Protein AF-A0A8I2YFB3-F1 (afdb_monomer_lite)

Radius of gyration: 31.18 Å; chains: 1; bounding box: 57×73×111 Å

Structure (mmCIF, N/CA/C/O backbone):
data_AF-A0A8I2YFB3-F1
#
_entry.id   AF-A0A8I2YFB3-F1
#
loop_
_atom_site.group_PDB
_atom_site.id
_atom_site.type_symbol
_atom_site.label_atom_id
_atom_site.label_alt_id
_atom_site.label_comp_id
_atom_site.label_asym_id
_atom_site.label_entity_id
_atom_site.label_seq_id
_atom_site.pdbx_PDB_ins_code
_atom_site.Cartn_x
_atom_site.Cartn_y
_atom_site.Cartn_z
_atom_site.occupancy
_atom_site.B_iso_or_equiv
_atom_site.auth_seq_id
_atom_site.auth_comp_id
_atom_site.auth_asym_id
_atom_site.auth_atom_id
_atom_site.pdbx_PDB_model_num
ATOM 1 N N . MET A 1 1 ? -8.894 58.282 80.630 1.00 57.97 1 MET A N 1
ATOM 2 C CA . MET A 1 1 ? -9.382 57.405 79.544 1.00 57.97 1 MET A CA 1
ATOM 3 C C . MET A 1 1 ? -8.275 56.406 79.249 1.00 57.97 1 MET A C 1
ATOM 5 O O . MET A 1 1 ? -7.219 56.823 78.799 1.00 57.97 1 MET A O 1
ATOM 9 N N . VAL A 1 2 ? -8.447 55.145 79.650 1.00 49.88 2 VAL A N 1
ATOM 10 C CA . VAL A 1 2 ? -7.408 54.102 79.565 1.00 49.88 2 VAL A CA 1
ATOM 11 C C . VAL A 1 2 ? -7.635 53.308 78.280 1.00 49.88 2 VAL A C 1
ATOM 13 O O . VAL A 1 2 ? -8.732 52.796 78.071 1.00 49.88 2 VAL A O 1
ATOM 16 N N . ALA A 1 3 ? -6.630 53.268 77.405 1.00 60.66 3 ALA A N 1
ATOM 17 C CA . ALA A 1 3 ? -6.697 52.545 76.138 1.00 60.66 3 ALA A CA 1
ATOM 18 C C . ALA A 1 3 ? -6.590 51.019 76.360 1.00 60.66 3 ALA A C 1
ATOM 20 O O . ALA A 1 3 ? -5.874 50.599 77.273 1.00 60.66 3 ALA A O 1
ATOM 21 N N . PRO A 1 4 ? -7.269 50.176 75.557 1.00 64.19 4 PRO A N 1
ATOM 22 C CA . PRO A 1 4 ? -7.245 48.729 75.740 1.00 64.19 4 PRO A CA 1
ATOM 23 C C . PRO A 1 4 ? -5.921 48.127 75.256 1.00 64.19 4 PRO A C 1
ATOM 25 O O . PRO A 1 4 ? -5.425 48.466 74.183 1.00 64.19 4 PRO A O 1
ATOM 28 N N . VAL A 1 5 ? -5.381 47.194 76.039 1.00 73.50 5 VAL A N 1
ATOM 29 C CA . VAL A 1 5 ? -4.192 46.400 75.700 1.00 73.50 5 VAL A CA 1
ATOM 30 C C . VAL A 1 5 ? -4.559 45.341 74.642 1.00 73.50 5 VAL A C 1
ATOM 32 O O . VAL A 1 5 ? -5.586 44.674 74.807 1.00 73.50 5 VAL A O 1
ATOM 35 N N . PRO A 1 6 ? -3.759 45.136 73.575 1.00 69.25 6 PRO A N 1
ATOM 36 C CA . PRO A 1 6 ? -4.050 44.128 72.557 1.00 69.25 6 PRO A CA 1
ATOM 37 C C . PRO A 1 6 ? -3.772 42.714 73.086 1.00 69.25 6 PRO A C 1
ATOM 39 O O . PRO A 1 6 ? -2.742 42.472 73.716 1.00 69.25 6 PRO A O 1
ATOM 42 N N . ARG A 1 7 ? -4.675 41.762 72.810 1.00 75.31 7 ARG A N 1
ATOM 43 C CA . ARG A 1 7 ? -4.449 40.335 73.102 1.00 75.31 7 ARG A CA 1
ATOM 44 C C . ARG A 1 7 ? -3.495 39.709 72.076 1.00 75.31 7 ARG A C 1
ATOM 46 O O . ARG A 1 7 ? -3.650 39.993 70.888 1.00 75.31 7 ARG A O 1
ATOM 53 N N . PRO A 1 8 ? -2.585 38.811 72.493 1.00 70.19 8 PRO A N 1
ATOM 54 C CA . PRO A 1 8 ? -1.787 38.015 71.567 1.00 70.19 8 PRO A CA 1
ATOM 55 C C . PRO A 1 8 ? -2.671 37.017 70.810 1.00 70.19 8 PRO A C 1
ATOM 57 O O . PRO A 1 8 ? -3.565 36.404 71.398 1.00 70.19 8 PRO A O 1
ATOM 60 N N . LEU A 1 9 ? -2.412 36.857 69.511 1.00 75.88 9 LEU A N 1
ATOM 61 C CA . LEU A 1 9 ? -3.047 35.845 68.669 1.00 75.88 9 LEU A CA 1
ATOM 62 C C . LEU A 1 9 ? -2.474 34.447 68.977 1.00 75.88 9 LEU A C 1
ATOM 64 O O . LEU A 1 9 ? -1.272 34.334 69.228 1.00 75.88 9 LEU A O 1
ATOM 68 N N . PRO A 1 10 ? -3.303 33.388 68.946 1.00 70.44 10 PRO A N 1
ATOM 69 C CA . PRO A 1 10 ? -2.839 32.017 69.117 1.00 70.44 10 PRO A CA 1
ATOM 70 C C . PRO A 1 10 ? -1.969 31.580 67.930 1.00 70.44 10 PRO A C 1
ATOM 72 O O . PRO A 1 10 ? -2.258 31.900 66.777 1.00 70.44 10 PRO A O 1
ATOM 75 N N . ALA A 1 11 ? -0.890 30.858 68.235 1.00 66.31 11 ALA A N 1
ATOM 76 C CA . ALA A 1 11 ? 0.013 30.285 67.248 1.00 66.31 11 ALA A CA 1
ATOM 77 C C . ALA A 1 11 ? -0.720 29.235 66.396 1.00 66.31 11 ALA A C 1
ATOM 79 O O . ALA A 1 11 ? -1.381 28.346 66.929 1.00 66.31 11 ALA A O 1
ATOM 80 N N . LEU A 1 12 ? -0.599 29.359 65.074 1.00 66.19 12 LEU A N 1
ATOM 81 C CA . LEU A 1 12 ? -1.048 28.363 64.105 1.00 66.19 12 LEU A CA 1
ATOM 82 C C . LEU A 1 12 ? -0.165 27.114 64.236 1.00 66.19 12 LEU A C 1
ATOM 84 O O . LEU A 1 12 ? 1.016 27.158 63.893 1.00 66.19 12 LEU A O 1
ATOM 88 N N . GLU A 1 13 ? -0.732 26.013 64.730 1.00 66.50 13 GLU A N 1
ATOM 89 C CA . GLU A 1 13 ? -0.127 24.685 64.612 1.00 66.50 13 GLU A CA 1
ATOM 90 C C . GLU A 1 13 ? -0.091 24.285 63.133 1.00 66.50 13 GLU A C 1
ATOM 92 O O . GLU A 1 13 ? -1.120 24.115 62.476 1.00 66.50 13 GLU A O 1
ATOM 97 N N . VAL A 1 14 ? 1.124 24.168 62.603 1.00 65.94 14 VAL A N 1
ATOM 98 C CA . VAL A 1 14 ? 1.403 23.616 61.279 1.00 65.94 14 VAL A CA 1
ATOM 99 C C . VAL A 1 14 ? 1.221 22.105 61.383 1.00 65.94 14 VAL A C 1
ATOM 101 O O . VAL A 1 14 ? 2.055 21.408 61.949 1.00 65.94 14 VAL A O 1
ATOM 104 N N . SER A 1 15 ? 0.086 21.613 60.891 1.00 72.31 15 SER A N 1
ATOM 105 C CA . SER A 1 15 ? -0.179 20.183 60.745 1.00 72.31 15 SER A CA 1
ATOM 106 C C . SER A 1 15 ? 0.586 19.672 59.522 1.00 72.31 15 SER A C 1
ATOM 108 O O . SER A 1 15 ? 0.345 20.131 58.404 1.00 72.31 15 SER A O 1
ATOM 110 N N . ASP A 1 16 ? 1.540 18.767 59.751 1.00 68.00 16 ASP A N 1
ATOM 111 C CA . ASP A 1 16 ? 2.339 18.146 58.694 1.00 68.00 16 ASP A CA 1
ATOM 112 C C . ASP A 1 16 ? 1.448 17.393 57.688 1.00 68.00 16 ASP A C 1
ATOM 114 O O . ASP A 1 16 ? 0.564 16.629 58.095 1.00 68.00 16 ASP A O 1
ATOM 118 N N . PRO A 1 17 ? 1.661 17.565 56.369 1.00 68.00 17 PRO A N 1
ATOM 119 C CA . PRO A 1 17 ? 0.901 16.840 55.365 1.00 68.00 17 PRO A CA 1
ATOM 120 C C . PRO A 1 17 ? 1.305 15.353 55.343 1.00 68.00 17 PRO A C 1
ATOM 122 O O . PRO A 1 17 ? 2.499 15.033 55.389 1.00 68.00 17 PRO A O 1
ATOM 125 N N . PRO A 1 18 ? 0.339 14.423 55.214 1.00 61.41 18 PRO A N 1
ATOM 126 C CA . PRO A 1 18 ? 0.637 13.008 55.062 1.00 61.41 18 PRO A CA 1
ATOM 127 C C . PRO A 1 18 ? 1.383 12.796 53.744 1.00 61.41 18 PRO A C 1
ATOM 129 O O . PRO A 1 18 ? 0.855 12.997 52.651 1.00 61.41 18 PRO A O 1
ATOM 132 N N . THR A 1 19 ? 2.648 12.404 53.866 1.00 63.44 19 THR A N 1
ATOM 133 C CA . THR A 1 19 ? 3.517 12.037 52.749 1.00 63.44 19 THR A CA 1
ATOM 134 C C . THR A 1 19 ? 3.185 10.603 52.331 1.00 63.44 19 THR A C 1
ATOM 136 O O . THR A 1 19 ? 3.939 9.670 52.589 1.00 63.44 19 THR A O 1
ATOM 139 N N . GLU A 1 20 ? 2.021 10.407 51.714 1.00 60.19 20 GLU A N 1
ATOM 140 C CA . GLU A 1 20 ? 1.728 9.179 50.973 1.00 60.19 20 GLU A CA 1
ATOM 141 C C . GLU A 1 20 ? 2.310 9.323 49.563 1.00 60.19 20 GLU A C 1
ATOM 143 O O . GLU A 1 20 ? 1.661 9.787 48.625 1.00 60.19 20 GLU A O 1
ATOM 148 N N . PHE A 1 21 ? 3.584 8.948 49.427 1.00 56.81 21 PHE A N 1
ATOM 149 C CA . PHE A 1 21 ? 4.190 8.646 48.133 1.00 56.81 21 PHE A CA 1
ATOM 150 C C . PHE A 1 21 ? 3.465 7.429 47.548 1.00 56.81 21 PHE A C 1
ATOM 152 O O . PHE A 1 21 ? 3.812 6.279 47.815 1.00 56.81 21 PHE A O 1
ATOM 159 N N . LEU A 1 22 ? 2.421 7.690 46.763 1.00 54.28 22 LEU A N 1
ATOM 160 C CA . LEU A 1 22 ? 1.845 6.696 45.877 1.00 54.28 22 LEU A CA 1
ATOM 161 C C . LEU A 1 22 ? 2.884 6.353 44.811 1.00 54.28 22 LEU A C 1
ATOM 163 O O . LEU A 1 22 ? 3.070 7.075 43.832 1.00 54.28 22 LEU A O 1
ATOM 167 N N . ASP A 1 23 ? 3.539 5.219 45.016 1.00 49.94 23 ASP A N 1
ATOM 168 C CA . ASP A 1 23 ? 4.383 4.533 44.048 1.00 49.94 23 ASP A CA 1
ATOM 169 C C . ASP A 1 23 ? 3.499 3.949 42.924 1.00 49.94 23 ASP A C 1
ATOM 171 O O . ASP A 1 23 ? 3.334 2.742 42.759 1.00 49.94 23 ASP A O 1
ATOM 175 N N . GLN A 1 24 ? 2.832 4.827 42.166 1.00 50.75 24 GLN A N 1
ATOM 176 C CA . GLN A 1 24 ? 2.115 4.467 40.944 1.00 50.75 24 GLN A CA 1
ATOM 177 C C . GLN A 1 24 ? 3.100 4.423 39.781 1.00 50.75 24 GLN A C 1
ATOM 179 O O . GLN A 1 24 ? 2.948 5.119 38.776 1.00 50.75 24 GLN A O 1
ATOM 184 N N . THR A 1 25 ? 4.092 3.543 39.882 1.00 52.03 25 THR A N 1
ATOM 185 C CA . THR A 1 25 ? 4.858 3.106 38.717 1.00 52.03 25 THR A CA 1
ATOM 186 C C . THR A 1 25 ? 3.968 2.161 37.903 1.00 52.03 25 THR A C 1
ATOM 188 O O . THR A 1 25 ? 4.189 0.954 37.818 1.00 52.03 25 THR A O 1
ATOM 191 N N . THR A 1 26 ? 2.882 2.706 37.343 1.00 65.75 26 THR A N 1
ATOM 192 C CA . THR A 1 26 ? 2.058 2.018 36.352 1.00 65.75 26 THR A CA 1
ATOM 193 C C . THR A 1 26 ? 2.951 1.822 35.145 1.00 65.75 26 THR A C 1
ATOM 195 O O . THR A 1 26 ? 3.213 2.761 34.395 1.00 65.75 26 THR A O 1
ATOM 198 N N . VAL A 1 27 ? 3.466 0.604 34.992 1.00 61.84 27 VAL A N 1
ATOM 199 C CA . VAL A 1 27 ? 4.213 0.183 33.813 1.00 61.84 27 VAL A CA 1
ATOM 200 C C . VAL A 1 27 ? 3.312 0.450 32.611 1.00 61.84 27 VAL A C 1
ATOM 202 O O . VAL A 1 27 ? 2.342 -0.274 32.378 1.00 61.84 27 VAL A O 1
ATOM 205 N N . MET A 1 28 ? 3.593 1.535 31.884 1.00 59.78 28 MET A N 1
ATOM 206 C CA . MET A 1 28 ? 2.963 1.830 30.605 1.00 59.78 28 MET A CA 1
ATOM 207 C C . MET A 1 28 ? 3.271 0.648 29.694 1.00 59.78 28 MET A C 1
ATOM 209 O O . MET A 1 28 ? 4.365 0.528 29.147 1.00 59.78 28 MET A O 1
ATOM 213 N N . LYS A 1 29 ? 2.314 -0.270 29.570 1.00 65.38 29 LYS A N 1
ATOM 214 C CA . LYS A 1 29 ? 2.382 -1.342 28.589 1.00 65.38 29 LYS A CA 1
ATOM 215 C C . LYS A 1 29 ? 2.414 -0.662 27.224 1.00 65.38 29 LYS A C 1
ATOM 217 O O . LYS A 1 29 ? 1.394 -0.124 26.794 1.00 65.38 29 LYS A O 1
ATOM 222 N N . CYS A 1 30 ? 3.581 -0.642 26.579 1.00 66.50 30 CYS A N 1
ATOM 223 C CA . CYS A 1 30 ? 3.717 -0.171 25.207 1.00 66.50 30 CYS A CA 1
ATOM 224 C C . CYS A 1 30 ? 2.712 -0.941 24.351 1.00 66.50 30 CYS A C 1
ATOM 226 O O . CYS A 1 30 ? 2.813 -2.157 24.194 1.00 66.50 30 CYS A O 1
ATOM 228 N N . VAL A 1 31 ? 1.686 -0.243 23.868 1.00 74.69 31 VAL A N 1
ATOM 229 C CA . VAL A 1 31 ? 0.686 -0.849 22.997 1.00 74.69 31 VAL A CA 1
ATOM 230 C C . VAL A 1 31 ? 1.307 -0.932 21.611 1.00 74.69 31 VAL A C 1
ATOM 232 O O . VAL A 1 31 ? 1.406 0.072 20.909 1.00 74.69 31 VAL A O 1
ATOM 235 N N . GLU A 1 32 ? 1.764 -2.121 21.237 1.00 83.12 32 GLU A N 1
ATOM 236 C CA . GLU A 1 32 ? 2.307 -2.369 19.906 1.00 83.12 32 GLU A CA 1
ATOM 237 C C . GLU A 1 32 ? 1.188 -2.311 18.862 1.00 83.12 32 GLU A C 1
ATOM 239 O O . GLU A 1 32 ? 0.138 -2.942 18.999 1.00 83.12 32 GLU A O 1
ATOM 244 N N . ILE A 1 33 ? 1.409 -1.526 17.810 1.00 86.94 33 ILE A N 1
ATOM 245 C CA . ILE A 1 33 ? 0.479 -1.427 16.687 1.00 86.94 33 ILE A CA 1
ATOM 246 C C . ILE A 1 33 ? 0.715 -2.645 15.791 1.00 86.94 33 ILE A C 1
ATOM 248 O O . ILE A 1 33 ? 1.852 -2.854 15.349 1.00 86.94 33 ILE A O 1
ATOM 252 N N . PRO A 1 34 ? -0.322 -3.436 15.469 1.00 87.12 34 PRO A N 1
ATOM 253 C CA . PRO A 1 34 ? -0.174 -4.566 14.566 1.00 87.12 34 PRO A CA 1
ATOM 254 C C . PRO A 1 34 ? 0.145 -4.056 13.156 1.00 87.12 34 PRO A C 1
ATOM 256 O O . PRO A 1 34 ? -0.724 -3.572 12.430 1.00 87.12 34 PRO A O 1
ATOM 259 N N . THR A 1 35 ? 1.421 -4.149 12.785 1.00 89.56 35 THR A N 1
ATOM 260 C CA . THR A 1 35 ? 1.972 -3.667 11.507 1.00 89.56 35 THR A CA 1
ATOM 261 C C . THR A 1 35 ? 2.433 -4.803 10.594 1.00 89.56 35 THR A C 1
ATOM 263 O O . THR A 1 35 ? 2.761 -4.565 9.436 1.00 89.56 35 THR A O 1
ATOM 266 N N . ALA A 1 36 ? 2.420 -6.048 11.072 1.00 94.62 36 ALA A N 1
ATOM 267 C CA . ALA A 1 36 ? 2.758 -7.205 10.255 1.00 94.62 36 ALA A CA 1
ATOM 268 C C . ALA A 1 36 ? 1.667 -7.465 9.203 1.00 94.62 36 ALA A C 1
ATOM 270 O O . ALA A 1 36 ? 0.497 -7.653 9.538 1.00 94.62 36 ALA A O 1
ATOM 271 N N . ILE A 1 37 ? 2.062 -7.493 7.929 1.00 94.44 37 ILE A N 1
ATOM 272 C CA . ILE A 1 37 ? 1.172 -7.840 6.818 1.00 94.44 37 ILE A CA 1
ATOM 273 C C . ILE A 1 37 ? 0.878 -9.348 6.894 1.00 94.44 37 ILE A C 1
ATOM 275 O O . ILE A 1 37 ? 1.825 -10.138 6.957 1.00 94.44 37 ILE A O 1
ATOM 279 N N . PRO A 1 38 ? -0.395 -9.783 6.869 1.00 93.50 38 PRO A N 1
ATOM 280 C CA . PRO A 1 38 ? -0.727 -11.203 6.898 1.00 93.50 38 PRO A CA 1
ATOM 281 C C . PRO A 1 38 ? -0.094 -11.967 5.726 1.00 93.50 38 PRO A C 1
ATOM 283 O O . PRO A 1 38 ? -0.199 -11.536 4.577 1.00 93.50 38 PRO A O 1
ATOM 286 N N . ALA A 1 39 ? 0.499 -13.135 5.999 1.00 93.06 39 ALA A N 1
ATOM 287 C CA . ALA A 1 39 ? 1.162 -13.959 4.979 1.00 93.06 39 ALA A CA 1
ATOM 288 C C . ALA A 1 39 ? 0.234 -14.286 3.795 1.00 93.06 39 ALA A C 1
ATOM 290 O O . ALA A 1 39 ? 0.623 -14.134 2.646 1.00 93.06 39 ALA A O 1
ATOM 291 N N . ALA A 1 40 ? -1.039 -14.594 4.066 1.00 91.50 40 ALA A N 1
ATOM 292 C CA . ALA A 1 40 ? -2.034 -14.867 3.027 1.00 91.50 40 ALA A CA 1
ATOM 293 C C . ALA A 1 40 ? -2.273 -13.695 2.052 1.00 91.50 40 ALA A C 1
ATOM 295 O O . ALA A 1 40 ? -2.655 -13.931 0.909 1.00 91.50 40 ALA A O 1
ATOM 296 N N . ILE A 1 41 ? -2.073 -12.446 2.495 1.00 92.06 41 ILE A N 1
ATOM 297 C CA . ILE A 1 41 ? -2.142 -11.252 1.637 1.00 92.06 41 ILE A CA 1
ATOM 298 C C . ILE A 1 41 ? -0.822 -11.084 0.887 1.00 92.06 41 ILE A C 1
ATOM 300 O O . ILE A 1 41 ? -0.816 -10.901 -0.328 1.00 92.06 41 ILE A O 1
ATOM 304 N N . ARG A 1 42 ? 0.294 -11.188 1.616 1.00 93.38 42 ARG A N 1
ATOM 305 C CA . ARG A 1 42 ? 1.651 -11.056 1.082 1.00 93.38 42 ARG A CA 1
ATOM 306 C C . ARG A 1 42 ? 1.889 -12.012 -0.087 1.00 93.38 42 ARG A C 1
ATOM 308 O O . ARG A 1 42 ? 2.293 -11.571 -1.153 1.00 93.38 42 ARG A O 1
ATOM 315 N N . ASP A 1 43 ? 1.575 -13.288 0.099 1.00 92.31 43 ASP A N 1
ATOM 316 C CA . ASP A 1 43 ? 1.883 -14.350 -0.861 1.00 92.31 43 ASP A CA 1
ATOM 317 C C . ASP A 1 43 ? 0.980 -14.299 -2.113 1.00 92.31 43 ASP A C 1
ATOM 319 O O . ASP A 1 43 ? 1.286 -14.933 -3.120 1.00 92.31 43 ASP A O 1
ATOM 323 N N . LYS A 1 44 ? -0.135 -13.552 -2.059 1.00 91.12 44 LYS A N 1
ATOM 324 C CA . LYS A 1 44 ? -1.057 -13.360 -3.190 1.00 91.12 44 LYS A CA 1
ATOM 325 C C . LYS A 1 44 ? -0.777 -12.088 -3.982 1.00 91.12 44 LYS A C 1
ATOM 327 O O . LYS A 1 44 ? -0.841 -12.123 -5.203 1.00 91.12 44 LYS A O 1
ATOM 332 N N . ILE A 1 45 ? -0.508 -10.977 -3.292 1.00 92.12 45 ILE A N 1
ATOM 333 C CA . ILE A 1 45 ? -0.397 -9.658 -3.932 1.00 92.12 45 ILE A CA 1
ATOM 334 C C . ILE A 1 45 ? 1.048 -9.337 -4.316 1.00 92.12 45 ILE A C 1
ATOM 336 O O . ILE A 1 45 ? 1.278 -8.628 -5.294 1.00 92.12 45 ILE A O 1
ATOM 340 N N . PHE A 1 46 ? 2.037 -9.798 -3.548 1.00 94.12 46 PHE A N 1
ATOM 341 C CA . PHE A 1 46 ? 3.422 -9.427 -3.814 1.00 94.12 46 PHE A CA 1
ATOM 342 C C . PHE A 1 46 ? 4.073 -10.353 -4.844 1.00 94.12 46 PHE A C 1
ATOM 344 O O . PHE A 1 46 ? 3.775 -11.550 -4.879 1.00 94.12 46 PHE A O 1
ATOM 351 N N . PRO A 1 47 ? 5.000 -9.820 -5.660 1.00 94.31 47 PRO A N 1
ATOM 352 C CA . PRO A 1 47 ? 5.841 -10.646 -6.507 1.00 94.31 47 PRO A CA 1
ATOM 353 C C . PRO A 1 47 ? 6.575 -11.704 -5.667 1.00 94.31 47 PRO A C 1
ATOM 355 O O . PRO A 1 47 ? 7.128 -11.359 -4.618 1.00 94.31 47 PRO A O 1
ATOM 358 N N . PRO A 1 48 ? 6.627 -12.975 -6.103 1.00 94.62 48 PRO A N 1
ATOM 359 C CA . PRO A 1 48 ? 7.419 -13.982 -5.410 1.00 94.62 48 PRO A CA 1
ATOM 360 C C . PRO A 1 48 ? 8.911 -13.632 -5.481 1.00 94.62 48 PRO A C 1
ATOM 362 O O . PRO A 1 48 ? 9.388 -13.114 -6.488 1.00 94.62 48 PRO A O 1
ATOM 365 N N . GLU A 1 49 ? 9.675 -13.966 -4.440 1.00 92.38 49 GLU A N 1
ATOM 366 C CA . GLU A 1 49 ? 11.105 -13.611 -4.335 1.00 92.38 49 GLU A CA 1
ATOM 367 C C . GLU A 1 49 ? 11.963 -14.169 -5.483 1.00 92.38 49 GLU A C 1
ATOM 369 O O . GLU A 1 49 ? 12.986 -13.599 -5.846 1.00 92.38 49 G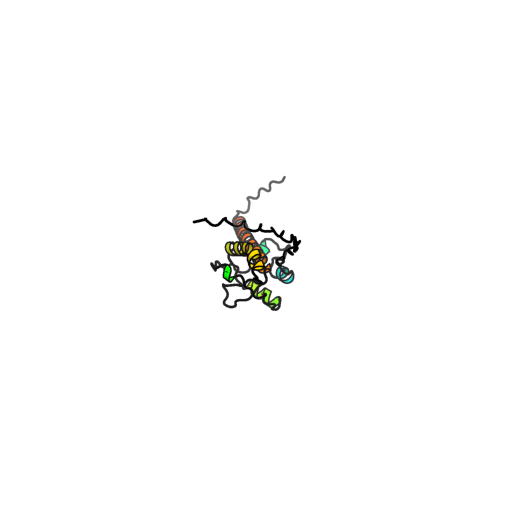LU A O 1
ATOM 374 N N . GLN A 1 50 ? 11.529 -15.281 -6.078 1.00 95.25 50 GLN A N 1
ATOM 375 C CA . GLN A 1 50 ? 12.217 -15.964 -7.177 1.00 95.25 50 GLN A CA 1
ATOM 376 C C . GLN A 1 50 ? 11.754 -15.479 -8.564 1.00 95.25 50 GLN A C 1
ATOM 378 O O . GLN A 1 50 ? 12.056 -16.113 -9.579 1.00 95.25 50 GLN A O 1
ATOM 383 N N . LEU A 1 51 ? 10.976 -14.393 -8.637 1.00 95.50 51 LEU A N 1
ATOM 384 C CA . LEU A 1 51 ? 10.488 -13.856 -9.903 1.00 95.50 51 LEU A CA 1
ATOM 385 C C . LEU A 1 51 ? 11.651 -13.271 -10.715 1.00 95.50 51 LEU A C 1
ATOM 387 O O . LEU A 1 51 ? 12.433 -12.467 -10.214 1.00 95.50 51 LEU A O 1
ATOM 391 N N . SER A 1 52 ? 11.756 -13.650 -11.993 1.00 96.31 52 SER A N 1
ATOM 392 C CA . SER A 1 52 ? 12.758 -13.053 -12.879 1.00 96.31 52 SER A CA 1
ATOM 393 C C . SER A 1 52 ? 12.510 -11.556 -13.045 1.00 96.31 52 SER A C 1
ATOM 395 O O . SER A 1 52 ? 11.365 -11.104 -13.027 1.00 96.31 52 SER A O 1
ATOM 397 N N . LEU A 1 53 ? 13.578 -10.789 -13.270 1.00 94.62 53 LEU A N 1
ATOM 398 C CA . LEU A 1 53 ? 13.488 -9.335 -13.395 1.00 94.62 53 LEU A CA 1
ATOM 399 C C . LEU A 1 53 ? 12.502 -8.893 -14.490 1.00 94.62 53 LEU A C 1
ATOM 401 O O . LEU A 1 53 ? 11.679 -8.018 -14.248 1.00 94.62 53 LEU A O 1
ATOM 405 N N . THR A 1 54 ? 12.523 -9.547 -15.654 1.00 93.81 54 THR A N 1
ATOM 406 C CA . THR A 1 54 ? 11.576 -9.279 -16.750 1.00 93.81 54 THR A CA 1
ATOM 407 C C . THR A 1 54 ? 10.128 -9.484 -16.303 1.00 93.81 54 THR A C 1
ATOM 409 O O . THR A 1 54 ? 9.282 -8.622 -16.500 1.00 93.81 54 THR A O 1
ATOM 412 N N . LYS A 1 55 ? 9.834 -10.586 -15.600 1.00 96.19 55 LYS A N 1
ATOM 413 C CA . LYS A 1 55 ? 8.482 -10.828 -15.078 1.00 96.19 55 LYS A CA 1
ATOM 414 C C . LYS A 1 55 ? 8.112 -9.865 -13.952 1.00 96.19 55 LYS A C 1
ATOM 416 O O . LYS A 1 55 ? 6.943 -9.533 -13.812 1.00 96.19 55 LYS A O 1
ATOM 421 N N . PHE A 1 56 ? 9.080 -9.431 -13.144 1.00 95.88 56 PHE A N 1
ATOM 422 C CA . PHE A 1 56 ? 8.865 -8.426 -12.106 1.00 95.88 56 PHE A CA 1
ATOM 423 C C . PHE A 1 56 ? 8.468 -7.077 -12.705 1.00 95.88 56 PHE A C 1
ATOM 425 O O . PHE A 1 56 ? 7.562 -6.434 -12.180 1.00 95.88 56 PHE A O 1
ATOM 432 N N . ILE A 1 57 ? 9.101 -6.668 -13.806 1.00 95.56 57 ILE A N 1
ATOM 433 C CA . ILE A 1 57 ? 8.753 -5.448 -14.542 1.00 95.56 57 ILE A CA 1
ATOM 434 C C . ILE A 1 57 ? 7.293 -5.486 -15.010 1.00 95.56 57 ILE A C 1
ATOM 436 O O . ILE A 1 57 ? 6.589 -4.485 -14.877 1.00 95.56 57 ILE A O 1
ATOM 440 N N . ASP A 1 58 ? 6.823 -6.633 -15.493 1.00 95.25 58 ASP A N 1
ATOM 441 C CA . ASP A 1 58 ? 5.454 -6.805 -15.997 1.00 95.25 58 ASP A CA 1
ATOM 442 C C . ASP A 1 58 ? 4.434 -7.201 -14.919 1.00 95.25 58 ASP A C 1
ATOM 444 O O . ASP A 1 58 ? 3.239 -7.315 -15.199 1.00 95.25 58 ASP A O 1
ATOM 448 N N . PHE A 1 59 ? 4.876 -7.412 -13.678 1.00 94.75 59 PHE A N 1
ATOM 449 C CA . PHE A 1 59 ? 3.997 -7.857 -12.604 1.00 94.75 59 PHE A CA 1
ATOM 450 C C . PHE A 1 59 ? 2.920 -6.793 -12.310 1.00 94.75 59 PHE A C 1
ATOM 452 O O . PHE A 1 59 ? 3.262 -5.629 -12.067 1.00 94.75 59 PHE A O 1
ATOM 459 N N . PRO A 1 60 ? 1.623 -7.149 -12.304 1.00 92.88 60 PRO A N 1
ATOM 460 C CA . PRO A 1 60 ? 0.561 -6.183 -12.064 1.00 92.88 60 PRO A CA 1
ATOM 461 C C . PRO A 1 60 ? 0.597 -5.708 -10.608 1.00 92.88 60 PRO A C 1
ATOM 463 O O . PRO A 1 60 ? 0.499 -6.501 -9.677 1.00 92.88 60 PRO A O 1
ATOM 466 N N . LEU A 1 61 ? 0.725 -4.397 -10.407 1.00 91.50 61 LEU A N 1
ATOM 467 C CA . LEU A 1 61 ? 0.637 -3.770 -9.088 1.00 91.50 61 LEU A CA 1
ATOM 468 C C . LEU A 1 61 ? -0.589 -2.853 -9.024 1.00 91.50 61 LEU A C 1
ATOM 470 O O . LEU A 1 61 ? -0.894 -2.192 -10.026 1.00 91.50 61 LEU A O 1
ATOM 474 N N . PRO A 1 62 ? -1.237 -2.730 -7.851 1.00 89.06 62 PRO A N 1
ATOM 475 C CA . PRO A 1 62 ? -2.378 -1.840 -7.667 1.00 89.06 62 PRO A CA 1
ATOM 476 C C . PRO A 1 62 ? -2.097 -0.405 -8.141 1.00 89.06 62 PRO A C 1
ATOM 478 O O . PRO A 1 62 ? -0.957 0.082 -8.105 1.00 89.06 62 PRO A O 1
ATOM 481 N N . LEU A 1 63 ? -3.134 0.289 -8.614 1.00 85.56 63 LEU A N 1
ATOM 482 C CA . LEU A 1 63 ? -3.012 1.650 -9.142 1.00 85.56 63 LEU A CA 1
ATOM 483 C C . LEU A 1 63 ? -2.693 2.652 -8.027 1.00 85.56 63 LEU A C 1
ATOM 485 O O . LEU A 1 63 ? -3.245 2.569 -6.944 1.00 85.56 63 LEU A O 1
ATOM 489 N N . CYS A 1 64 ? -1.824 3.631 -8.284 1.00 82.75 64 CYS A N 1
ATOM 490 C CA . CYS A 1 64 ? -1.566 4.741 -7.361 1.00 82.75 64 CYS A CA 1
ATOM 491 C C . CYS A 1 64 ? -2.308 5.977 -7.861 1.00 82.75 64 CYS A C 1
ATOM 493 O O . CYS A 1 64 ? -2.160 6.336 -9.032 1.00 82.75 64 CYS A O 1
ATOM 495 N N . ILE A 1 65 ? -3.086 6.621 -6.992 1.00 79.69 65 ILE A N 1
ATOM 496 C CA . ILE A 1 65 ? -3.771 7.871 -7.319 1.00 79.69 65 ILE A CA 1
ATOM 497 C C . ILE A 1 65 ? -3.144 9.035 -6.564 1.00 79.69 65 ILE A C 1
ATOM 499 O O . ILE A 1 65 ? -2.793 8.960 -5.385 1.00 79.69 65 ILE A O 1
ATOM 503 N N . LEU A 1 66 ? -3.043 10.164 -7.255 1.00 73.06 66 LEU A N 1
ATOM 504 C CA . LEU A 1 66 ? -2.659 11.427 -6.647 1.00 73.06 66 LEU A CA 1
ATOM 505 C C . LEU A 1 66 ? -3.913 12.055 -6.042 1.00 73.06 66 LEU A C 1
ATOM 507 O O . LEU A 1 66 ? -4.573 12.872 -6.675 1.00 73.06 66 LEU A O 1
ATOM 511 N N . SER A 1 67 ? -4.274 11.643 -4.829 1.00 70.62 67 SER A N 1
ATOM 512 C CA . SER A 1 67 ? -5.368 12.268 -4.090 1.00 70.62 67 SER A CA 1
ATOM 513 C C . SER A 1 67 ? -4.830 13.081 -2.913 1.00 70.62 67 SER A C 1
ATOM 515 O O . SER A 1 67 ? -4.043 12.607 -2.090 1.00 70.62 67 SER A O 1
ATOM 517 N N . GLN A 1 68 ? -5.228 14.352 -2.858 1.00 71.56 68 GLN A N 1
ATOM 518 C CA . GLN A 1 68 ? -4.950 15.242 -1.735 1.00 71.56 68 GLN A CA 1
ATOM 519 C C . GLN A 1 68 ? -6.181 15.242 -0.830 1.00 71.56 68 GLN A C 1
ATOM 521 O O . GLN A 1 68 ? -7.115 16.015 -1.022 1.00 71.56 68 GLN A O 1
ATOM 526 N N . HIS A 1 69 ? -6.206 14.329 0.137 1.00 80.56 69 HIS A N 1
ATOM 527 C CA . HIS A 1 69 ? -7.243 14.297 1.165 1.00 80.56 69 HIS A CA 1
ATOM 528 C C . HIS A 1 69 ? -6.669 14.709 2.517 1.00 80.56 69 HIS A C 1
ATOM 530 O O . HIS A 1 69 ? -5.488 14.496 2.797 1.00 80.56 69 HIS A O 1
ATOM 536 N N . ASN A 1 70 ? -7.530 15.267 3.368 1.00 87.38 70 ASN A N 1
ATOM 537 C CA . ASN A 1 70 ? -7.198 15.550 4.760 1.00 87.38 70 ASN A CA 1
ATOM 538 C C . ASN A 1 70 ? -6.819 14.246 5.470 1.00 87.38 70 ASN A C 1
ATOM 540 O O . ASN A 1 70 ? -7.581 13.279 5.426 1.00 87.38 70 ASN A O 1
ATOM 544 N N . LEU A 1 71 ? -5.658 14.240 6.125 1.00 90.69 71 LEU A N 1
ATOM 545 C CA . LEU A 1 71 ? -5.102 13.059 6.794 1.00 90.69 71 LEU A CA 1
ATOM 546 C C . LEU A 1 71 ? -6.031 12.522 7.886 1.00 90.69 71 LEU A C 1
ATOM 548 O O . LEU A 1 71 ? -6.163 11.313 8.030 1.00 90.69 71 LEU A O 1
ATOM 552 N N . ASP A 1 72 ? -6.752 13.406 8.572 1.00 91.44 72 ASP A N 1
ATOM 553 C CA . ASP A 1 72 ? -7.660 13.037 9.664 1.00 91.44 72 ASP A CA 1
ATOM 554 C C . ASP A 1 72 ? -8.787 12.103 9.207 1.00 91.44 72 ASP A C 1
ATOM 556 O O . ASP A 1 72 ? -9.263 11.277 9.977 1.00 91.44 72 ASP A O 1
ATOM 560 N N . LYS A 1 73 ? -9.182 12.176 7.928 1.00 93.56 73 LYS A N 1
ATOM 561 C CA . LYS A 1 73 ? -10.228 11.310 7.361 1.00 93.56 73 LYS A CA 1
ATOM 562 C C . LYS A 1 73 ? -9.774 9.867 7.154 1.00 93.56 73 LYS A C 1
ATOM 564 O O . LYS A 1 73 ? -10.611 9.011 6.887 1.00 93.56 73 LYS A O 1
ATOM 5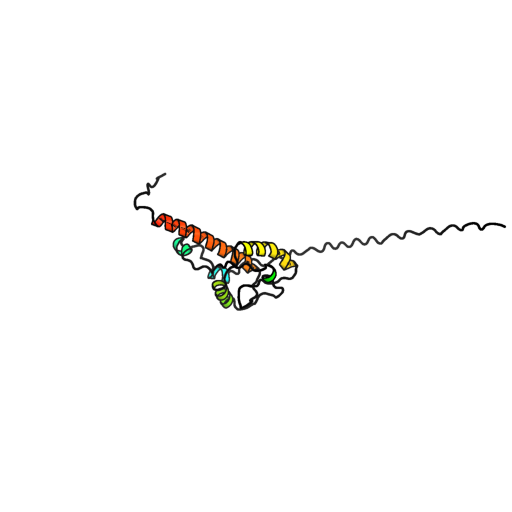69 N N . TYR A 1 74 ? -8.471 9.601 7.225 1.00 95.00 74 TYR A N 1
ATOM 570 C CA . TYR A 1 74 ? -7.950 8.247 7.097 1.00 95.00 74 TYR A CA 1
ATOM 571 C C . TYR A 1 74 ? -8.079 7.456 8.384 1.00 95.00 74 TYR A C 1
ATOM 573 O O . TYR A 1 74 ? -8.059 6.244 8.298 1.00 95.00 74 TYR A O 1
ATOM 581 N N . PHE A 1 75 ? -8.185 8.075 9.557 1.00 96.06 75 PHE A N 1
ATOM 582 C CA . PHE A 1 75 ? -8.227 7.335 10.815 1.00 96.06 75 PHE A CA 1
ATOM 583 C C . PHE A 1 75 ? -9.666 7.199 11.300 1.00 96.06 75 PHE A C 1
ATOM 585 O O . PHE A 1 75 ? -10.410 8.178 11.334 1.00 96.06 75 PHE A O 1
ATOM 592 N N . ALA A 1 76 ? -10.056 5.987 11.692 1.00 95.94 76 ALA A N 1
ATOM 593 C CA . ALA A 1 76 ? -11.379 5.722 12.239 1.00 95.94 76 ALA A CA 1
ATOM 594 C C . ALA A 1 76 ? -11.288 5.057 13.622 1.00 95.94 76 ALA A C 1
ATOM 596 O O . ALA A 1 76 ? -10.422 4.202 13.853 1.00 95.94 76 ALA A O 1
ATOM 597 N N . PRO A 1 77 ? -12.187 5.420 14.559 1.00 96.50 77 PRO A N 1
ATOM 598 C CA . PRO A 1 77 ? -12.244 4.789 15.875 1.00 96.50 77 PRO A CA 1
ATOM 599 C C . PRO A 1 77 ? -12.863 3.386 15.824 1.00 96.50 77 PRO A C 1
ATOM 601 O O . PRO A 1 77 ? -12.689 2.603 16.756 1.00 96.50 77 PRO A O 1
ATOM 604 N N . LEU A 1 78 ? -13.570 3.051 14.740 1.00 95.50 78 LEU A N 1
ATOM 605 C CA . LEU A 1 78 ? -14.166 1.734 14.552 1.00 95.50 78 LEU A CA 1
ATOM 606 C C . LEU A 1 78 ? -13.086 0.677 14.262 1.00 95.50 78 LEU A C 1
ATOM 608 O O . LEU A 1 78 ? -12.063 0.996 13.647 1.00 95.50 78 LEU A O 1
ATOM 612 N N . PRO A 1 79 ? -13.287 -0.579 14.698 1.00 94.06 79 PRO A N 1
ATOM 613 C CA . PRO A 1 79 ? -12.410 -1.684 14.325 1.00 94.06 79 PRO A CA 1
ATOM 614 C C . PRO A 1 79 ? -12.447 -1.939 12.806 1.00 94.06 79 PRO A C 1
ATOM 616 O O . PRO A 1 79 ? -13.389 -1.514 12.140 1.00 94.06 79 PRO A O 1
ATOM 619 N N . PRO A 1 80 ? -11.427 -2.613 12.249 1.00 93.00 80 PRO A N 1
ATOM 620 C CA . PRO A 1 80 ? -11.411 -2.979 10.837 1.00 93.00 80 PRO A CA 1
ATOM 621 C C . PRO A 1 80 ? -12.515 -3.983 10.492 1.00 93.00 80 PRO A C 1
ATOM 623 O O . PRO A 1 80 ? -12.875 -4.824 11.320 1.00 93.00 80 PRO A O 1
ATOM 626 N N . ASP A 1 81 ? -12.984 -3.935 9.247 1.00 88.81 81 ASP A N 1
ATOM 627 C CA . ASP A 1 81 ? -13.961 -4.884 8.725 1.00 88.81 81 ASP A CA 1
ATOM 628 C C . ASP A 1 81 ? -13.342 -6.288 8.661 1.00 88.81 81 ASP A C 1
ATOM 630 O O . ASP A 1 81 ? -12.332 -6.517 7.996 1.00 88.81 81 ASP A O 1
ATOM 634 N N . THR A 1 82 ? -13.957 -7.260 9.335 1.00 77.00 82 THR A N 1
ATOM 635 C CA . THR A 1 82 ? -13.485 -8.657 9.404 1.00 77.00 82 THR A CA 1
ATOM 636 C C . THR A 1 82 ? -13.975 -9.522 8.238 1.00 77.00 82 THR A C 1
ATOM 638 O O . THR A 1 82 ? -14.091 -10.742 8.368 1.00 77.00 82 THR A O 1
ATOM 641 N N . THR A 1 83 ? -14.281 -8.906 7.093 1.00 77.62 83 THR A N 1
ATOM 642 C CA . THR A 1 83 ? -14.725 -9.625 5.888 1.00 77.62 83 THR A CA 1
ATOM 643 C C . THR A 1 83 ? -13.702 -10.680 5.446 1.00 77.62 83 THR A C 1
ATOM 645 O O . THR A 1 83 ? -12.518 -10.612 5.788 1.00 77.62 83 THR A O 1
ATOM 648 N N . LEU A 1 84 ? -14.170 -11.708 4.724 1.00 65.75 84 LEU A N 1
ATOM 649 C CA . LEU A 1 84 ? -13.339 -12.838 4.304 1.00 65.75 84 LEU A CA 1
ATOM 650 C C . LEU A 1 84 ? -12.073 -12.340 3.593 1.00 65.75 84 LEU A C 1
ATOM 652 O O . LEU A 1 84 ? -12.136 -11.509 2.691 1.00 65.75 84 LEU A O 1
ATOM 656 N N . ILE A 1 85 ? -10.919 -12.902 3.966 1.00 74.50 85 ILE A N 1
ATOM 657 C CA . ILE A 1 85 ? -9.597 -12.540 3.422 1.00 74.50 85 ILE A CA 1
ATOM 658 C C . ILE A 1 85 ? -9.591 -12.541 1.884 1.00 74.50 85 ILE A C 1
ATOM 660 O O . ILE A 1 85 ? -8.914 -11.724 1.269 1.00 74.50 85 ILE A O 1
ATOM 664 N N . SER A 1 86 ? -10.346 -13.443 1.253 1.00 76.38 86 SER A N 1
ATOM 665 C CA . SER A 1 86 ? -10.477 -13.505 -0.206 1.00 76.38 86 SER A CA 1
ATOM 666 C C . SER A 1 86 ? -11.072 -12.226 -0.802 1.00 76.38 86 SER A C 1
ATOM 668 O O . SER A 1 86 ? -10.528 -11.714 -1.777 1.00 76.38 86 SER A O 1
ATOM 670 N N . ASP A 1 87 ? -12.118 -11.673 -0.185 1.00 86.06 87 ASP A N 1
ATOM 671 C CA . ASP A 1 87 ? -12.751 -10.427 -0.630 1.00 86.06 87 ASP A CA 1
ATOM 672 C C . ASP A 1 87 ? -11.830 -9.230 -0.379 1.00 86.06 87 ASP A C 1
ATOM 674 O O . ASP A 1 87 ? -11.804 -8.276 -1.160 1.00 86.06 87 ASP A O 1
ATOM 678 N N . LEU A 1 88 ? -11.026 -9.303 0.687 1.00 87.94 88 LEU A N 1
ATOM 679 C CA . LEU A 1 88 ? -10.026 -8.291 1.000 1.00 87.94 88 LEU A CA 1
ATOM 680 C C . LEU A 1 88 ? -8.916 -8.238 -0.057 1.00 87.94 88 LEU A C 1
ATOM 682 O O . LEU A 1 88 ? -8.542 -7.144 -0.458 1.00 87.94 88 LEU A O 1
ATOM 686 N N . VAL A 1 89 ? -8.404 -9.376 -0.538 1.00 89.38 89 VAL A N 1
ATOM 687 C CA . VAL A 1 89 ? -7.366 -9.396 -1.591 1.00 89.38 89 VAL A CA 1
ATOM 688 C C . VAL A 1 89 ? -7.868 -8.710 -2.857 1.00 89.38 89 VAL A C 1
ATOM 690 O O . VAL A 1 89 ? -7.214 -7.793 -3.349 1.00 89.38 89 VAL A O 1
ATOM 693 N N . VAL A 1 90 ? -9.058 -9.093 -3.326 1.00 88.44 90 VAL A N 1
ATOM 694 C CA . VAL A 1 90 ? -9.672 -8.494 -4.520 1.00 88.44 90 VAL A CA 1
ATOM 695 C C . VAL A 1 90 ? -9.895 -6.995 -4.317 1.00 88.44 90 VAL A C 1
ATOM 697 O O . VAL A 1 90 ? -9.630 -6.198 -5.216 1.00 88.44 90 VAL A O 1
ATOM 700 N N . ALA A 1 91 ? -10.330 -6.582 -3.123 1.00 88.31 91 ALA A N 1
ATOM 701 C CA . ALA A 1 91 ? -10.448 -5.166 -2.804 1.00 88.31 91 ALA A CA 1
ATOM 702 C C . ALA A 1 91 ? -9.086 -4.461 -2.889 1.00 88.31 91 ALA A C 1
ATOM 704 O O . ALA A 1 91 ? -8.978 -3.444 -3.560 1.00 88.31 91 ALA A O 1
ATOM 705 N N . LEU A 1 92 ? -8.031 -4.998 -2.273 1.00 90.19 92 LEU A N 1
ATOM 706 C CA . LEU A 1 92 ? -6.700 -4.381 -2.266 1.00 90.19 92 LEU A CA 1
ATOM 707 C C . LEU A 1 92 ? -6.074 -4.242 -3.660 1.00 90.19 92 LEU A C 1
ATOM 709 O O . LEU A 1 92 ? -5.333 -3.288 -3.886 1.00 90.19 92 LEU A O 1
ATOM 713 N N . GLU A 1 93 ? -6.375 -5.153 -4.583 1.00 89.62 93 GLU A N 1
ATOM 714 C CA . GLU A 1 93 ? -5.931 -5.066 -5.981 1.00 89.62 93 GLU A CA 1
ATOM 715 C C . GLU A 1 93 ? -6.622 -3.931 -6.748 1.00 89.62 93 GLU A C 1
ATOM 717 O O . GLU A 1 93 ? -6.001 -3.262 -7.578 1.00 89.62 93 GLU A O 1
ATOM 722 N N . MET A 1 94 ? -7.899 -3.690 -6.445 1.00 88.06 94 MET A N 1
ATOM 723 C CA . MET A 1 94 ? -8.731 -2.686 -7.115 1.00 88.06 94 MET A CA 1
ATOM 724 C C . MET A 1 94 ? -8.655 -1.303 -6.463 1.00 88.06 94 MET A C 1
ATOM 726 O O . MET A 1 94 ? -8.941 -0.289 -7.106 1.00 88.06 94 MET A O 1
ATOM 730 N N . LEU A 1 95 ? -8.306 -1.253 -5.180 1.00 88.69 95 LEU A N 1
ATOM 731 C CA . LEU A 1 95 ? -8.257 -0.027 -4.406 1.00 88.69 95 LEU A CA 1
ATOM 732 C C . LEU A 1 95 ? -7.033 0.800 -4.786 1.00 88.69 95 LEU A C 1
ATOM 734 O O . LEU A 1 95 ? -5.906 0.298 -4.767 1.00 88.69 95 LEU A O 1
ATOM 738 N N . PRO A 1 96 ? -7.219 2.090 -5.080 1.00 88.88 96 PRO A N 1
ATOM 739 C CA . PRO A 1 96 ? -6.092 2.898 -5.464 1.00 88.88 96 PRO A CA 1
ATOM 740 C C . PRO A 1 96 ? -5.262 3.307 -4.238 1.00 88.88 96 PRO A C 1
ATOM 742 O O . PRO A 1 96 ? -5.758 3.484 -3.128 1.00 88.88 96 PRO A O 1
ATOM 745 N N . LEU A 1 97 ? -3.953 3.436 -4.427 1.00 90.81 97 LEU A N 1
ATOM 746 C CA . LEU A 1 97 ? -3.031 3.779 -3.355 1.00 90.81 97 LEU A CA 1
ATOM 747 C C . LEU A 1 97 ? -2.980 5.288 -3.144 1.00 90.81 97 LEU A C 1
ATOM 749 O O . LEU A 1 97 ? -2.909 6.030 -4.129 1.00 90.81 97 LEU A O 1
ATOM 753 N N . PRO A 1 98 ? -2.903 5.751 -1.884 1.00 92.12 98 PRO A N 1
ATOM 754 C CA . PRO A 1 98 ? -2.523 7.124 -1.598 1.00 92.12 98 PRO A CA 1
ATOM 755 C C . PRO A 1 98 ? -1.118 7.428 -2.138 1.00 92.12 98 PRO A C 1
ATOM 757 O O . PRO A 1 98 ? -0.284 6.537 -2.301 1.00 92.12 98 PRO A O 1
ATOM 760 N N . SER A 1 99 ? -0.824 8.707 -2.372 1.00 91.62 99 SER A N 1
ATOM 761 C CA . SER A 1 99 ? 0.527 9.116 -2.779 1.00 91.62 99 SER A CA 1
ATOM 762 C C . SER A 1 99 ? 1.586 8.763 -1.713 1.00 91.62 99 SER A C 1
ATOM 764 O O . SER A 1 99 ? 1.272 8.773 -0.516 1.00 91.62 99 SER A O 1
ATOM 766 N N . PRO A 1 100 ? 2.864 8.553 -2.093 1.00 92.19 100 PRO A N 1
ATOM 767 C CA . PRO A 1 100 ? 3.942 8.258 -1.140 1.00 92.19 100 PRO A CA 1
ATOM 768 C C . PRO A 1 100 ? 4.071 9.283 -0.003 1.00 92.19 100 PRO A C 1
ATOM 770 O O . PRO A 1 100 ? 4.315 8.918 1.146 1.00 92.19 100 PRO A O 1
ATOM 773 N N . ILE A 1 101 ? 3.829 10.567 -0.297 1.00 92.94 101 ILE A N 1
ATOM 774 C CA . ILE A 1 101 ? 3.844 11.652 0.698 1.00 92.94 101 ILE A CA 1
ATOM 775 C C . ILE A 1 101 ? 2.736 11.450 1.740 1.00 92.94 101 ILE A C 1
ATOM 777 O O . ILE A 1 101 ? 2.969 11.629 2.936 1.00 92.94 101 ILE A O 1
ATOM 781 N N . VAL A 1 102 ? 1.534 11.064 1.302 1.00 93.56 102 VAL A N 1
ATOM 782 C CA . VAL A 1 102 ? 0.407 10.775 2.200 1.00 93.56 102 VAL A CA 1
ATOM 783 C C . VAL A 1 102 ? 0.708 9.537 3.043 1.00 93.56 102 VAL A C 1
ATOM 785 O O . VAL A 1 102 ? 0.577 9.609 4.262 1.00 93.56 102 VAL A O 1
ATOM 788 N N . ILE A 1 103 ? 1.198 8.449 2.439 1.00 94.31 103 ILE A N 1
ATOM 789 C CA . ILE A 1 103 ? 1.567 7.214 3.158 1.00 94.31 103 ILE A CA 1
ATOM 790 C C . ILE A 1 103 ? 2.604 7.506 4.252 1.00 94.31 103 ILE A C 1
ATOM 792 O O . ILE A 1 103 ? 2.463 7.035 5.385 1.00 94.31 103 ILE A O 1
ATOM 796 N N . HIS A 1 104 ? 3.624 8.311 3.940 1.00 95.06 104 HIS A N 1
ATOM 797 C CA . HIS A 1 104 ? 4.636 8.729 4.908 1.00 95.06 104 HIS A CA 1
ATOM 798 C C . HIS A 1 104 ? 4.013 9.504 6.076 1.00 95.06 104 HIS A C 1
ATOM 800 O O . HIS A 1 104 ? 4.227 9.153 7.235 1.00 95.06 104 HIS A O 1
ATOM 806 N N . ARG A 1 105 ? 3.189 10.523 5.793 1.00 95.50 105 ARG A N 1
ATOM 807 C CA . ARG A 1 105 ? 2.533 11.324 6.842 1.00 95.50 105 ARG A CA 1
ATOM 808 C C . ARG A 1 105 ? 1.602 10.487 7.721 1.00 95.50 105 ARG A C 1
ATOM 810 O O . ARG A 1 105 ? 1.658 10.624 8.941 1.00 95.50 105 ARG A O 1
ATOM 817 N N . LEU A 1 106 ? 0.809 9.594 7.127 1.00 95.31 106 LEU A N 1
ATOM 818 C CA . LEU A 1 106 ? -0.046 8.665 7.872 1.00 95.31 106 LEU A CA 1
ATOM 819 C C . LEU A 1 106 ? 0.783 7.735 8.760 1.00 95.31 106 LEU A C 1
ATOM 821 O O . LEU A 1 106 ? 0.435 7.532 9.918 1.00 95.31 106 LEU A O 1
ATOM 825 N N . SER A 1 107 ? 1.913 7.228 8.258 1.00 95.31 107 SER A N 1
ATOM 826 C CA . SER A 1 107 ? 2.828 6.395 9.047 1.00 95.31 107 SER A CA 1
ATOM 827 C C . SER A 1 107 ? 3.380 7.139 10.267 1.00 95.31 107 SER A C 1
ATOM 829 O O . SER A 1 107 ? 3.455 6.560 11.346 1.00 95.31 107 SER A O 1
ATOM 831 N N . CYS A 1 108 ? 3.736 8.420 10.119 1.00 95.12 108 CYS A N 1
ATOM 832 C CA . CYS A 1 108 ? 4.215 9.246 11.231 1.00 95.12 108 CYS A CA 1
ATOM 833 C C . CYS A 1 108 ? 3.120 9.549 12.267 1.00 95.12 108 CYS A C 1
ATOM 835 O O . CYS A 1 108 ? 3.420 9.653 13.452 1.00 95.12 108 CYS A O 1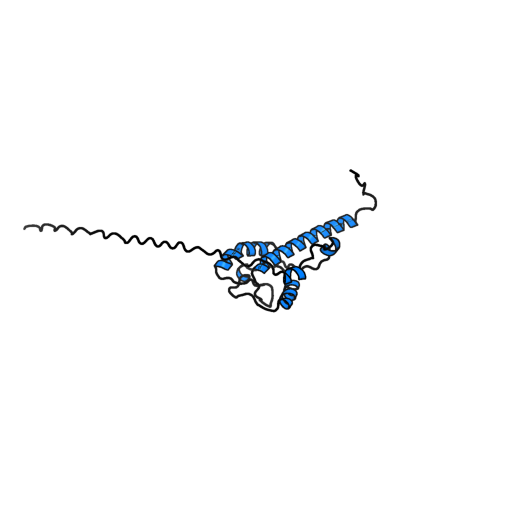
ATOM 837 N N . GLN A 1 109 ? 1.865 9.701 11.834 1.00 95.69 109 GLN A N 1
ATOM 838 C CA . GLN A 1 109 ? 0.727 9.999 12.715 1.00 95.69 109 GLN A CA 1
ATOM 839 C C . GLN A 1 109 ? 0.090 8.748 13.334 1.00 95.69 109 GLN A C 1
ATOM 841 O O . GLN A 1 109 ? -0.599 8.848 14.346 1.00 95.69 109 GLN A O 1
ATOM 846 N N . ALA A 1 110 ? 0.313 7.565 12.761 1.00 95.25 110 ALA A N 1
ATOM 847 C CA . ALA A 1 110 ? -0.320 6.329 13.208 1.00 95.25 110 ALA A CA 1
ATOM 848 C C . ALA A 1 110 ? -0.144 6.040 14.713 1.00 95.25 110 ALA A C 1
ATOM 850 O O . ALA A 1 110 ? -1.145 5.684 15.339 1.00 95.25 110 ALA A O 1
ATOM 851 N N . PRO A 1 111 ? 1.040 6.238 15.334 1.00 94.69 111 PRO A N 1
ATOM 852 C CA . PRO A 1 111 ? 1.200 6.003 16.766 1.00 94.69 111 PRO A CA 1
ATOM 853 C C . PRO A 1 111 ? 0.339 6.901 17.646 1.00 94.69 111 PRO A C 1
ATOM 855 O O . PRO A 1 111 ? -0.362 6.395 18.522 1.00 94.69 111 PRO A O 1
ATOM 858 N N . SER A 1 112 ? 0.331 8.210 17.388 1.00 94.56 112 SER A N 1
ATOM 859 C CA . SER A 1 112 ? -0.480 9.149 18.168 1.00 94.56 112 SER A CA 1
ATOM 860 C C . SER A 1 112 ? -1.976 8.928 17.939 1.00 94.56 112 SER A C 1
ATOM 862 O O . SER A 1 112 ? -2.768 8.969 18.879 1.00 94.56 112 SER A O 1
ATOM 864 N N . MET A 1 113 ? -2.385 8.623 16.707 1.00 95.88 113 MET A N 1
ATOM 865 C CA . MET A 1 113 ? -3.788 8.339 16.400 1.00 95.88 113 MET A CA 1
ATOM 866 C C . MET A 1 113 ? -4.271 7.043 17.058 1.00 95.88 113 MET A C 1
ATOM 868 O O . MET A 1 113 ? -5.402 6.987 17.547 1.00 95.88 113 MET A O 1
ATOM 872 N N . TRP A 1 114 ? -3.415 6.023 17.134 1.00 94.81 114 TRP A N 1
ATOM 873 C CA . TRP A 1 114 ? -3.707 4.772 17.833 1.00 94.81 114 TRP A CA 1
ATOM 874 C C . TRP A 1 114 ? -3.881 4.975 19.344 1.00 94.81 114 TRP A C 1
ATOM 876 O O . TRP A 1 114 ? -4.858 4.484 19.925 1.00 94.81 114 TRP A O 1
ATOM 886 N N . THR A 1 115 ? -2.986 5.743 19.981 1.00 94.25 115 THR A N 1
ATOM 887 C CA . THR A 1 115 ? -3.119 6.096 21.407 1.00 94.25 115 THR A CA 1
ATOM 888 C C . THR A 1 115 ? -4.373 6.926 21.673 1.00 94.25 115 THR A C 1
ATOM 890 O O . THR A 1 115 ? -5.003 6.755 22.711 1.00 94.25 115 THR A O 1
ATOM 893 N N . ASN A 1 116 ? -4.798 7.735 20.698 1.00 95.50 116 ASN A N 1
ATOM 894 C CA . ASN A 1 116 ? -6.019 8.544 20.759 1.00 95.50 116 ASN A CA 1
ATOM 895 C C . ASN A 1 116 ? -7.305 7.763 20.427 1.00 95.50 116 ASN A C 1
ATOM 897 O O . ASN A 1 116 ? -8.363 8.362 20.254 1.00 95.50 116 ASN A O 1
ATOM 901 N N . GLY A 1 117 ? -7.240 6.432 20.330 1.00 95.56 117 GLY A N 1
ATOM 902 C CA . GLY A 1 117 ? -8.425 5.586 20.171 1.00 95.56 117 GLY A CA 1
ATOM 903 C C . GLY A 1 117 ? -8.780 5.222 18.731 1.00 95.56 117 GLY A C 1
ATOM 904 O O . GLY A 1 117 ? -9.775 4.533 18.527 1.00 95.56 117 GLY A O 1
ATOM 905 N N . SER A 1 118 ? -7.971 5.601 17.736 1.00 96.69 118 SER A N 1
ATOM 906 C CA . SER A 1 118 ? -8.144 5.078 1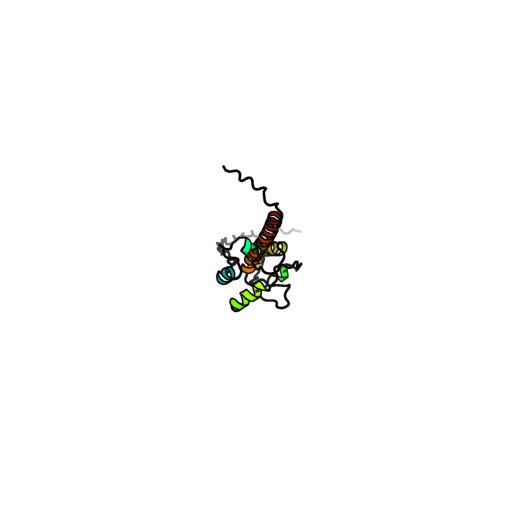6.374 1.00 96.69 118 SER A CA 1
ATOM 907 C C . SER A 1 118 ? -7.843 3.578 16.350 1.00 96.69 118 SER A C 1
ATOM 909 O O . SER A 1 118 ? -6.893 3.115 16.990 1.00 96.69 118 SER A O 1
ATOM 911 N N . ARG A 1 119 ? -8.656 2.803 15.629 1.00 95.56 119 ARG A N 1
ATOM 912 C CA . ARG A 1 119 ? -8.547 1.333 15.558 1.00 95.56 119 ARG A CA 1
ATOM 913 C C . ARG A 1 119 ? -8.432 0.800 14.136 1.00 95.56 119 ARG A C 1
ATOM 915 O O . ARG A 1 119 ? -7.976 -0.328 13.958 1.00 95.56 119 ARG A O 1
ATOM 922 N N . SER A 1 120 ? -8.743 1.618 13.137 1.00 95.81 120 SER A N 1
ATOM 923 C CA . SER A 1 120 ? -8.597 1.280 11.724 1.00 95.81 120 SER A CA 1
ATOM 924 C C . SER A 1 120 ? -8.213 2.496 10.879 1.00 95.81 120 SER A C 1
ATOM 926 O O . SER A 1 120 ? -8.212 3.638 11.356 1.00 95.81 120 SER A O 1
ATOM 928 N N . LEU A 1 121 ? -7.876 2.230 9.617 1.00 94.69 121 LEU A N 1
ATOM 929 C CA . LEU A 1 121 ? -7.744 3.216 8.560 1.00 94.69 121 LEU A CA 1
ATOM 930 C C . LEU A 1 121 ? -8.881 3.100 7.542 1.00 94.69 121 LEU A C 1
ATOM 932 O O . LEU A 1 121 ? -9.326 2.005 7.233 1.00 94.69 121 LEU A O 1
ATOM 936 N N . MET A 1 122 ? -9.312 4.212 6.965 1.00 93.25 122 MET A N 1
ATOM 937 C CA . MET A 1 122 ? -10.292 4.264 5.884 1.00 93.25 122 MET A CA 1
ATOM 938 C C . MET A 1 122 ? -9.648 4.715 4.579 1.00 93.25 122 MET A C 1
ATOM 940 O O . MET A 1 122 ? -8.620 5.395 4.568 1.00 93.25 122 MET A O 1
ATOM 944 N N . TYR A 1 123 ? -10.307 4.378 3.475 1.00 88.00 123 TYR A N 1
ATOM 945 C CA . TYR A 1 123 ? -10.007 4.898 2.147 1.00 88.00 123 TYR A CA 1
ATOM 946 C C . TYR A 1 123 ? -10.944 6.080 1.850 1.00 88.00 123 TYR A C 1
ATOM 948 O O . TYR A 1 123 ? -12.056 5.877 1.374 1.00 88.00 123 TYR A O 1
ATOM 956 N N . PRO A 1 124 ? -10.544 7.341 2.104 1.00 87.06 124 PRO A N 1
ATOM 957 C CA . PRO A 1 124 ? -11.436 8.490 1.918 1.00 87.06 124 PRO A CA 1
ATOM 958 C C . PRO A 1 124 ? -11.740 8.805 0.445 1.00 87.06 124 PRO A C 1
ATOM 960 O O . PRO A 1 124 ? -12.521 9.707 0.159 1.00 87.06 124 PRO A O 1
ATOM 963 N N . HIS A 1 125 ? -11.085 8.111 -0.482 1.00 79.44 125 HIS A N 1
ATOM 964 C CA . HIS A 1 125 ? -11.192 8.321 -1.921 1.00 79.44 125 HIS A CA 1
ATOM 965 C C . HIS A 1 125 ? -12.106 7.294 -2.610 1.00 79.44 125 HIS A C 1
ATOM 967 O O . HIS A 1 125 ? -12.220 7.313 -3.834 1.00 79.44 125 HIS A O 1
ATOM 973 N N . THR A 1 126 ? -12.737 6.392 -1.853 1.00 82.44 126 THR A N 1
ATOM 974 C CA . THR A 1 126 ? -13.713 5.429 -2.374 1.00 82.44 126 THR A CA 1
ATOM 975 C C . THR A 1 126 ? -15.127 5.787 -1.939 1.00 82.44 126 THR A C 1
ATOM 977 O O . THR A 1 126 ? -15.343 6.345 -0.867 1.00 82.44 126 THR A O 1
ATOM 980 N N . ASN A 1 127 ? -16.111 5.433 -2.771 1.00 82.25 127 ASN A N 1
ATOM 981 C CA . ASN A 1 127 ? -17.533 5.583 -2.432 1.00 82.25 127 ASN A CA 1
ATOM 982 C C . ASN A 1 127 ? -18.018 4.536 -1.411 1.00 82.25 127 ASN A C 1
ATOM 984 O O . ASN A 1 127 ? -19.119 4.661 -0.886 1.00 82.25 127 ASN A O 1
ATOM 988 N N . ASP A 1 128 ? -17.201 3.514 -1.149 1.00 81.62 128 ASP A N 1
ATOM 989 C CA . ASP A 1 128 ? -17.428 2.462 -0.157 1.00 81.62 128 ASP A CA 1
ATOM 990 C C . ASP A 1 128 ? -16.374 2.618 0.958 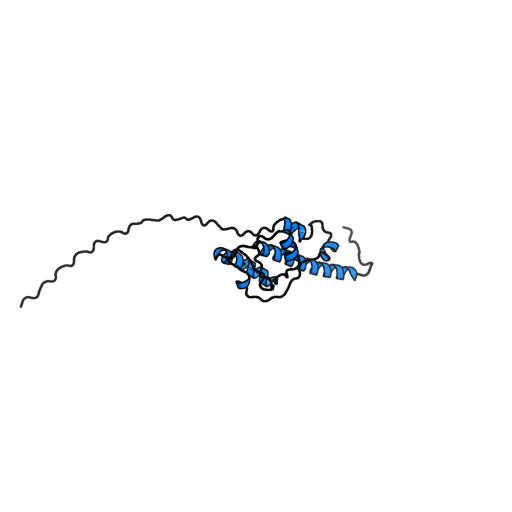1.00 81.62 128 ASP A C 1
ATOM 992 O O . ASP A 1 128 ? -15.223 2.197 0.772 1.00 81.62 128 ASP A O 1
ATOM 996 N N . PRO A 1 129 ? -16.695 3.328 2.059 1.00 81.31 129 PRO A N 1
ATOM 997 C CA . PRO A 1 129 ? -15.747 3.641 3.121 1.00 81.31 129 PRO A CA 1
ATOM 998 C C . PRO A 1 129 ? -15.535 2.424 4.029 1.00 81.31 129 PRO A C 1
ATOM 1000 O O . PRO A 1 129 ? -16.087 2.341 5.125 1.00 81.31 129 PRO A O 1
ATOM 1003 N N . ARG A 1 130 ? -14.713 1.480 3.569 1.00 89.19 130 ARG A N 1
ATOM 1004 C CA . ARG A 1 130 ? -14.313 0.302 4.353 1.00 89.19 130 ARG A CA 1
ATOM 1005 C C . ARG A 1 130 ? -13.234 0.634 5.376 1.00 89.19 130 ARG A C 1
ATOM 1007 O O . ARG A 1 130 ? -12.387 1.506 5.134 1.00 89.19 130 ARG A O 1
ATOM 1014 N N . GLN A 1 131 ? -13.248 -0.084 6.496 1.00 92.88 131 GLN A N 1
ATOM 1015 C CA . GLN A 1 131 ? -12.239 0.025 7.545 1.00 92.88 131 GLN A CA 1
ATOM 1016 C C . GLN A 1 131 ? -11.172 -1.063 7.400 1.00 92.88 131 GLN A C 1
ATOM 1018 O O . GLN A 1 131 ? -11.452 -2.259 7.392 1.00 92.88 131 GLN A O 1
ATOM 1023 N N . PHE A 1 132 ? -9.915 -0.640 7.361 1.00 93.19 132 PHE A N 1
ATOM 1024 C CA . PHE A 1 132 ? -8.742 -1.479 7.183 1.00 93.19 132 PHE A CA 1
ATOM 1025 C C . PHE A 1 132 ? -7.869 -1.483 8.438 1.00 93.19 132 PHE A C 1
ATOM 1027 O O . PHE A 1 132 ? -7.754 -0.482 9.142 1.00 93.19 132 PHE A O 1
ATOM 1034 N N . PRO A 1 133 ? -7.211 -2.601 8.742 1.00 94.56 133 PRO A N 1
ATOM 1035 C CA . PRO A 1 133 ? -6.269 -2.685 9.855 1.00 94.56 133 PRO A CA 1
ATOM 1036 C C . PRO A 1 133 ? -5.000 -1.851 9.604 1.00 94.56 133 PRO A C 1
ATOM 1038 O O . PRO A 1 133 ? -4.629 -1.582 8.465 1.00 94.56 133 PRO A O 1
ATOM 1041 N N . PHE A 1 134 ? -4.278 -1.495 10.672 1.00 95.31 134 PHE A N 1
ATOM 1042 C CA . PHE A 1 134 ? -3.079 -0.642 10.600 1.00 95.31 134 PHE A CA 1
ATOM 1043 C C . PHE A 1 134 ? -1.923 -1.210 9.762 1.00 95.31 134 PHE A C 1
ATOM 1045 O O . PHE A 1 134 ? -1.125 -0.434 9.232 1.00 95.31 134 PHE A O 1
ATOM 1052 N N . TRP A 1 135 ? -1.852 -2.532 9.561 1.00 95.38 135 TRP A N 1
ATOM 1053 C CA . TRP A 1 135 ? -0.876 -3.142 8.650 1.00 95.38 135 TRP A CA 1
ATOM 1054 C C . TRP A 1 135 ? -1.062 -2.716 7.185 1.00 95.38 135 TRP A C 1
ATOM 1056 O O . TRP A 1 135 ? -0.166 -2.927 6.367 1.00 95.38 135 TRP A O 1
ATOM 1066 N N . ILE A 1 136 ? -2.170 -2.053 6.839 1.00 95.12 136 ILE A N 1
ATOM 1067 C CA . ILE A 1 136 ? -2.351 -1.471 5.508 1.00 95.12 136 ILE A CA 1
ATOM 1068 C C . ILE A 1 136 ? -1.291 -0.402 5.180 1.00 95.12 136 ILE A C 1
ATOM 1070 O O . ILE A 1 136 ? -0.907 -0.244 4.024 1.00 95.12 136 ILE A O 1
ATOM 1074 N N . LEU A 1 137 ? -0.752 0.294 6.190 1.00 95.50 137 LEU A N 1
ATOM 1075 C CA . LEU A 1 137 ? 0.295 1.305 6.006 1.00 95.50 137 LEU A CA 1
ATOM 1076 C C . LEU A 1 137 ? 1.606 0.714 5.457 1.00 95.50 137 LEU A C 1
ATOM 1078 O O . LEU A 1 137 ? 2.080 1.198 4.423 1.00 95.50 137 LEU A O 1
ATOM 1082 N N . PRO A 1 138 ? 2.209 -0.320 6.082 1.00 96.25 138 PRO A N 1
ATOM 1083 C CA . PRO A 1 138 ? 3.368 -0.986 5.499 1.00 96.25 138 PRO A CA 1
ATOM 1084 C C . PRO A 1 138 ? 3.043 -1.658 4.163 1.00 96.25 138 PRO A C 1
ATOM 1086 O O . PRO A 1 138 ? 3.892 -1.638 3.278 1.00 96.25 138 PRO A O 1
ATOM 1089 N N . PHE A 1 139 ? 1.821 -2.167 3.960 1.00 95.44 139 PHE A N 1
ATOM 1090 C CA . PHE A 1 139 ? 1.402 -2.677 2.650 1.00 95.44 139 PHE A CA 1
ATOM 1091 C C . PHE A 1 139 ? 1.499 -1.601 1.554 1.00 95.44 139 PHE A C 1
ATOM 1093 O O . PHE A 1 139 ? 2.170 -1.816 0.543 1.00 95.44 139 PHE A O 1
ATOM 1100 N N . TRP A 1 140 ? 0.913 -0.416 1.760 1.00 95.19 140 TRP A N 1
ATOM 1101 C CA . TRP A 1 140 ? 0.994 0.681 0.785 1.00 95.19 140 TRP A CA 1
ATOM 1102 C C . TRP A 1 140 ? 2.424 1.133 0.517 1.00 95.19 140 TRP A C 1
ATOM 1104 O O . TRP A 1 140 ? 2.762 1.473 -0.620 1.00 95.19 140 TRP A O 1
ATOM 1114 N N . ARG A 1 141 ? 3.259 1.149 1.561 1.00 95.56 141 ARG A N 1
ATOM 1115 C CA . ARG A 1 141 ? 4.673 1.502 1.441 1.00 95.56 141 ARG A CA 1
ATOM 1116 C C . ARG A 1 141 ? 5.400 0.531 0.511 1.00 95.56 141 ARG A C 1
ATOM 1118 O O . ARG A 1 141 ? 5.979 0.982 -0.471 1.00 95.56 141 ARG A O 1
ATOM 1125 N N . VAL A 1 142 ? 5.282 -0.773 0.761 1.00 95.75 142 VAL A N 1
ATOM 1126 C CA . VAL A 1 142 ? 5.931 -1.821 -0.045 1.00 95.75 142 VAL A CA 1
ATOM 1127 C C . VAL A 1 142 ? 5.476 -1.773 -1.506 1.00 95.75 142 VAL A C 1
ATOM 1129 O O . VAL A 1 142 ? 6.302 -1.794 -2.415 1.00 95.75 142 VAL A O 1
ATOM 1132 N N . ILE A 1 143 ? 4.173 -1.625 -1.768 1.00 95.06 143 ILE A N 1
ATOM 1133 C CA . ILE A 1 143 ? 3.673 -1.505 -3.148 1.00 95.06 143 ILE A CA 1
ATOM 1134 C C . ILE A 1 143 ? 4.216 -0.240 -3.837 1.00 95.06 143 ILE A C 1
ATOM 1136 O O . ILE A 1 143 ? 4.552 -0.274 -5.024 1.00 95.06 143 ILE A O 1
ATOM 1140 N N . SER A 1 144 ? 4.327 0.879 -3.113 1.00 94.19 144 SER A N 1
ATOM 1141 C CA . SER A 1 144 ? 4.898 2.123 -3.655 1.00 94.19 144 SER A CA 1
ATOM 1142 C C . SER A 1 144 ? 6.380 1.968 -4.011 1.00 94.19 144 SER A C 1
ATOM 1144 O O . SER A 1 144 ? 6.829 2.478 -5.042 1.00 94.19 144 SER A O 1
ATOM 1146 N N . GLU A 1 145 ? 7.130 1.234 -3.189 1.00 94.69 145 GLU A N 1
ATOM 1147 C CA . GLU A 1 145 ? 8.526 0.880 -3.450 1.00 94.69 145 GLU A CA 1
ATOM 1148 C C . GLU A 1 145 ? 8.638 -0.015 -4.688 1.00 94.69 145 GLU A C 1
ATOM 1150 O O . GLU A 1 145 ? 9.373 0.332 -5.612 1.00 94.69 145 GLU A O 1
ATOM 1155 N N . PHE A 1 146 ? 7.831 -1.079 -4.791 1.00 95.25 146 PHE A N 1
ATOM 1156 C CA . PHE A 1 146 ? 7.822 -1.942 -5.976 1.00 95.25 146 PHE A CA 1
ATOM 1157 C C . PHE A 1 146 ? 7.500 -1.183 -7.260 1.00 95.25 146 PHE A C 1
ATOM 1159 O O . PHE A 1 146 ? 8.172 -1.388 -8.268 1.00 95.25 146 PHE A O 1
ATOM 1166 N N . ARG A 1 147 ? 6.530 -0.264 -7.237 1.00 93.88 147 ARG A N 1
ATOM 1167 C CA . ARG A 1 147 ? 6.221 0.585 -8.399 1.00 93.88 147 ARG A CA 1
ATOM 1168 C C . ARG A 1 147 ? 7.405 1.454 -8.808 1.00 93.88 147 ARG A C 1
ATOM 1170 O O . ARG A 1 147 ? 7.692 1.573 -9.999 1.00 93.88 147 ARG A O 1
ATOM 1177 N N . SER A 1 148 ? 8.091 2.041 -7.832 1.00 94.38 148 SER A N 1
ATOM 1178 C CA . SER A 1 148 ? 9.281 2.860 -8.078 1.00 94.38 148 SER A CA 1
ATOM 1179 C C . SER A 1 148 ? 10.405 2.015 -8.682 1.00 94.38 148 SER A C 1
ATOM 1181 O O . SER A 1 148 ? 11.016 2.416 -9.671 1.00 94.38 148 SER A O 1
ATOM 1183 N N . SER A 1 149 ? 10.620 0.803 -8.164 1.00 95.88 149 SER A N 1
ATOM 1184 C CA . SER A 1 149 ? 11.578 -0.155 -8.719 1.00 95.88 149 SER A CA 1
ATOM 1185 C C . SER A 1 149 ? 11.207 -0.593 -10.137 1.00 95.88 149 SER A C 1
ATOM 1187 O O . SER A 1 149 ? 12.069 -0.569 -11.011 1.00 95.88 149 SER A O 1
ATOM 1189 N N . GLN A 1 150 ? 9.944 -0.947 -10.402 1.00 95.69 150 GLN A N 1
ATOM 1190 C CA . GLN A 1 150 ? 9.479 -1.304 -11.747 1.00 95.69 150 GLN A CA 1
ATOM 1191 C C . GLN A 1 150 ? 9.701 -0.162 -12.740 1.00 95.69 150 GLN A C 1
ATOM 1193 O O . GLN A 1 150 ? 10.141 -0.404 -13.858 1.00 95.69 150 GLN A O 1
ATOM 1198 N N . PHE A 1 151 ? 9.417 1.081 -12.346 1.00 95.19 151 PHE A N 1
ATOM 1199 C CA . PHE A 1 151 ? 9.650 2.245 -13.199 1.00 95.19 151 PHE A CA 1
ATOM 1200 C C . PHE A 1 151 ? 11.131 2.383 -13.581 1.00 95.19 151 PHE A C 1
ATOM 1202 O O . PHE A 1 151 ? 11.448 2.494 -14.766 1.00 95.19 151 PHE A O 1
ATOM 1209 N N . SER A 1 152 ? 12.035 2.302 -12.601 1.00 97.00 152 SER A N 1
ATOM 1210 C CA . SER A 1 152 ? 13.481 2.355 -12.845 1.00 97.00 152 SER A CA 1
ATOM 1211 C C . SER A 1 152 ? 13.954 1.217 -13.750 1.00 97.00 152 SER A C 1
ATOM 1213 O O . SER A 1 152 ? 14.723 1.445 -14.681 1.00 97.00 152 SER A O 1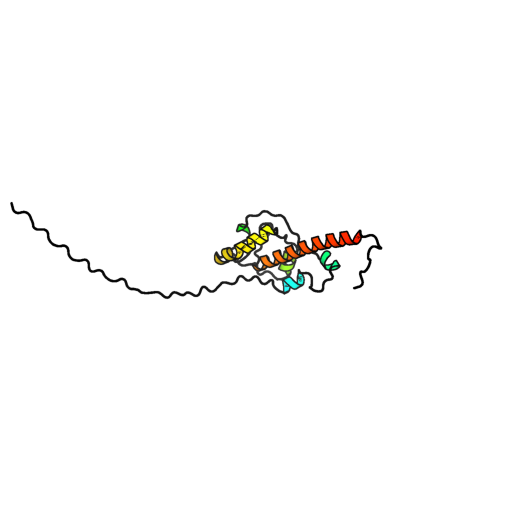
ATOM 1215 N N . TRP A 1 153 ? 13.460 -0.001 -13.528 1.00 96.44 153 TRP A N 1
ATOM 1216 C CA . TRP A 1 153 ? 13.845 -1.156 -14.334 1.00 96.44 153 TRP A CA 1
ATOM 1217 C C . TRP A 1 153 ? 13.315 -1.101 -15.768 1.00 96.44 153 TRP A C 1
ATOM 1219 O O . TRP A 1 153 ? 14.057 -1.458 -16.679 1.00 96.44 153 TRP A O 1
ATOM 1229 N N . ARG A 1 154 ? 12.107 -0.567 -16.001 1.00 95.50 154 ARG A N 1
ATOM 1230 C CA . ARG A 1 154 ? 11.606 -0.298 -17.364 1.00 95.50 154 ARG A CA 1
ATOM 1231 C C . ARG A 1 154 ? 12.486 0.701 -18.109 1.00 95.50 154 ARG A C 1
ATOM 1233 O O . ARG A 1 154 ? 12.732 0.531 -19.298 1.00 95.50 154 ARG A O 1
ATOM 1240 N N . ALA A 1 155 ? 12.980 1.732 -17.423 1.00 94.88 155 ALA A N 1
ATOM 1241 C CA . ALA A 1 155 ? 13.895 2.695 -18.033 1.00 94.88 155 ALA A CA 1
ATOM 1242 C C . ALA A 1 155 ? 15.227 2.036 -18.436 1.00 94.88 155 ALA A C 1
ATOM 1244 O O . ALA A 1 155 ? 15.739 2.305 -19.522 1.00 94.88 155 ALA A O 1
ATOM 1245 N N . VAL A 1 156 ? 15.760 1.141 -17.597 1.00 95.19 156 VAL A N 1
ATOM 1246 C CA . VAL A 1 156 ? 16.972 0.363 -17.906 1.00 95.19 156 VAL A CA 1
ATOM 1247 C C . VAL A 1 156 ? 16.736 -0.594 -19.073 1.00 95.19 156 VAL A C 1
ATOM 1249 O O . VAL A 1 156 ? 17.541 -0.625 -19.996 1.00 95.19 156 VAL A O 1
ATOM 1252 N N . GLU A 1 157 ? 15.635 -1.344 -19.071 1.00 93.00 157 GLU A N 1
ATOM 1253 C CA . GLU A 1 157 ? 15.281 -2.251 -20.167 1.00 93.00 157 GLU A CA 1
ATOM 1254 C C . GLU A 1 157 ? 15.131 -1.496 -21.491 1.00 93.00 157 GLU A C 1
ATOM 1256 O O . GLU A 1 157 ? 15.715 -1.893 -22.499 1.00 93.00 157 GLU A O 1
ATOM 1261 N N . GLY A 1 158 ? 14.442 -0.351 -21.462 1.00 92.19 158 GLY A N 1
ATOM 1262 C CA . GLY A 1 158 ? 14.339 0.545 -22.606 1.00 92.19 158 GLY A CA 1
ATOM 1263 C C . GLY A 1 158 ? 15.701 1.056 -23.070 1.00 92.19 158 GLY A C 1
ATOM 1264 O O . GLY A 1 158 ? 15.949 1.122 -24.265 1.00 92.19 158 GLY A O 1
ATOM 1265 N N . TYR A 1 159 ? 16.628 1.380 -22.170 1.00 92.88 159 TYR A N 1
ATOM 1266 C CA . TYR A 1 159 ? 17.986 1.758 -22.569 1.00 92.88 159 TYR A CA 1
ATOM 1267 C C . TYR A 1 159 ? 18.729 0.593 -23.244 1.00 92.88 159 TYR A C 1
ATOM 1269 O O . TYR A 1 159 ? 19.296 0.764 -24.324 1.00 92.88 159 TYR A O 1
ATOM 1277 N N . LEU A 1 160 ? 18.680 -0.600 -22.645 1.00 90.19 160 LEU A N 1
ATOM 1278 C CA . LEU A 1 160 ? 19.355 -1.794 -23.157 1.00 90.19 160 LEU A CA 1
ATOM 1279 C C . LEU A 1 160 ? 18.815 -2.232 -24.524 1.00 90.19 160 LEU A C 1
ATOM 1281 O O . LEU A 1 160 ? 19.595 -2.677 -25.364 1.00 90.19 160 LEU A O 1
ATOM 1285 N N . SER A 1 161 ? 17.515 -2.065 -24.786 1.00 89.38 161 SER A N 1
ATOM 1286 C CA . SER A 1 161 ? 16.907 -2.439 -26.069 1.00 89.38 161 SER A CA 1
ATOM 1287 C C . SER A 1 161 ? 17.347 -1.559 -27.244 1.00 89.38 161 SER A C 1
ATOM 1289 O O . SER A 1 161 ? 17.194 -1.963 -28.394 1.00 89.38 161 SER A O 1
ATOM 1291 N N . HIS A 1 162 ? 17.866 -0.358 -26.975 1.00 90.44 162 HIS A N 1
ATOM 1292 C CA . HIS A 1 162 ? 18.356 0.574 -27.997 1.00 90.44 162 HIS A CA 1
ATOM 1293 C C . HIS A 1 162 ? 19.876 0.498 -28.199 1.00 90.44 162 HIS A C 1
ATOM 1295 O O . HIS A 1 162 ? 20.413 1.218 -29.044 1.00 90.44 162 HIS A O 1
ATOM 1301 N N . LEU A 1 163 ? 20.587 -0.354 -27.451 1.00 85.62 163 LEU A N 1
ATOM 1302 C CA . LEU A 1 163 ? 22.019 -0.539 -27.655 1.00 85.62 163 LEU A CA 1
ATOM 1303 C C . LEU A 1 163 ? 22.277 -1.249 -28.994 1.00 85.62 163 LEU A C 1
ATOM 1305 O O . LEU A 1 163 ? 21.670 -2.290 -29.264 1.00 85.62 163 LEU A O 1
ATOM 1309 N N . PRO A 1 164 ? 23.184 -0.727 -29.842 1.00 81.50 164 PRO A N 1
ATOM 1310 C CA . PRO A 1 164 ? 23.538 -1.396 -31.081 1.00 81.50 164 PRO A CA 1
ATOM 1311 C C . PRO A 1 164 ? 24.179 -2.761 -30.775 1.00 81.50 164 PRO A C 1
ATOM 1313 O O . PRO A 1 164 ? 25.028 -2.857 -29.879 1.00 81.50 164 PRO A O 1
ATOM 1316 N N . PRO A 1 165 ? 23.814 -3.827 -31.509 1.00 74.31 165 PRO A N 1
ATOM 1317 C CA . PRO A 1 165 ? 24.467 -5.121 -31.358 1.00 74.31 165 PRO A CA 1
ATOM 1318 C C . PRO A 1 165 ? 25.951 -4.979 -31.734 1.00 74.31 165 PRO A C 1
ATOM 1320 O O . PRO A 1 165 ? 26.264 -4.664 -32.879 1.00 74.31 165 PRO A O 1
ATOM 1323 N N . GLY A 1 166 ? 26.862 -5.178 -30.771 1.00 70.56 166 GLY A N 1
ATOM 1324 C CA . GLY A 1 166 ? 28.312 -5.191 -31.022 1.00 70.56 166 GLY A CA 1
ATOM 1325 C C . GLY A 1 166 ? 29.207 -4.384 -30.070 1.00 70.56 166 GLY A C 1
ATOM 1326 O O . GLY A 1 166 ? 30.420 -4.469 -30.208 1.00 70.56 166 GLY A O 1
ATOM 1327 N N . HIS A 1 167 ? 28.666 -3.646 -29.093 1.00 60.00 167 HIS A N 1
ATOM 1328 C CA . HIS A 1 167 ? 29.463 -2.870 -28.118 1.00 60.00 167 HIS A CA 1
ATOM 1329 C C . HIS A 1 167 ? 29.587 -3.525 -26.729 1.00 60.00 167 HIS A C 1
ATOM 1331 O O . HIS A 1 167 ? 29.597 -2.851 -25.704 1.00 60.00 167 HIS A O 1
ATOM 1337 N N . TYR A 1 168 ? 29.701 -4.849 -26.678 1.00 64.19 168 TYR A N 1
ATOM 1338 C CA . TYR A 1 168 ? 30.099 -5.566 -25.464 1.00 64.19 168 TYR A CA 1
ATOM 1339 C C . TYR A 1 168 ? 31.509 -6.118 -25.666 1.00 64.19 168 TYR A C 1
ATOM 1341 O O . TYR A 1 168 ? 31.700 -7.302 -25.937 1.00 64.19 168 TYR A O 1
ATOM 1349 N N . GLU A 1 169 ? 32.511 -5.243 -25.542 1.00 55.97 169 GLU A N 1
ATOM 1350 C CA . GLU A 1 169 ? 33.844 -5.709 -25.164 1.00 55.97 169 GLU A CA 1
ATOM 1351 C C . GLU A 1 169 ? 33.723 -6.251 -23.741 1.00 55.97 169 GLU A C 1
ATOM 1353 O O . GLU A 1 169 ? 33.656 -5.510 -22.760 1.00 55.97 169 GLU A O 1
ATOM 1358 N N . VAL A 1 170 ? 33.591 -7.571 -23.641 1.00 60.41 170 VAL A N 1
ATOM 1359 C CA . VAL A 1 170 ? 33.649 -8.277 -22.369 1.00 60.41 170 VAL A CA 1
ATOM 1360 C C . VAL A 1 170 ? 35.061 -8.066 -21.838 1.00 60.41 170 VAL A C 1
ATOM 1362 O O . VAL A 1 170 ? 36.006 -8.685 -22.319 1.00 60.41 170 VAL A O 1
ATOM 1365 N N . ALA A 1 171 ? 35.215 -7.160 -20.873 1.00 54.06 171 ALA A N 1
ATOM 1366 C CA . ALA A 1 171 ? 36.433 -7.066 -20.088 1.00 54.06 171 ALA A CA 1
ATOM 1367 C C . ALA A 1 171 ? 36.564 -8.368 -19.286 1.00 54.06 171 ALA A C 1
ATOM 1369 O O . ALA A 1 171 ? 35.980 -8.525 -18.214 1.00 54.06 171 ALA A O 1
ATOM 1370 N N . THR A 1 172 ? 37.265 -9.345 -19.856 1.00 59.59 172 THR A N 1
ATOM 1371 C CA . THR A 1 172 ? 37.756 -10.516 -19.131 1.00 59.59 172 THR A CA 1
ATOM 1372 C C . THR A 1 172 ? 38.745 -10.034 -18.074 1.00 59.59 172 THR A C 1
ATOM 1374 O O . THR A 1 172 ? 39.782 -9.471 -18.426 1.00 59.59 172 THR A O 1
ATOM 1377 N N . PHE A 1 173 ? 38.386 -10.221 -16.804 1.00 57.03 173 PHE A N 1
ATOM 1378 C CA . PHE A 1 173 ? 39.279 -10.078 -15.654 1.00 57.03 173 PHE A CA 1
ATOM 1379 C C . PHE A 1 173 ? 40.105 -11.348 -15.451 1.00 57.03 173 PHE A C 1
ATOM 1381 O O . PHE A 1 173 ? 39.549 -12.447 -15.685 1.00 57.03 173 PHE A O 1
#

Foldseek 3Di:
DDDDDDDDDDDDDDDDDPPPPPPPPPPPPPDDAPQDDDPVLCVPQDDDPPDDPVVLLVRQFAAADADDDDLVLFFDLDAFDPPDVVVVSVCRNHQHAYDPVSLVVNVVCVSVSVVVRTHFTFDPPDPDTGTHGPNVSVVSVVSNVSVVVSVVSVVVVVVVVPDDPPPDPPPDD

Sequence (173 aa):
MVAPVPRPLPALEVSDPPTEFLDQTTVMKCVEIPTAIPAAIRDKIFPPEQLSLTKFIDFPLPLCILSQHNLDKYFAPLPPDTTLISDLVVALEMLPLPSPIVIHRLSCQAPSMWTNGSRSLMYPHTNDPRQFPFWILPFWRVISEFRSSQFSWRAVEGYLSHLPPGHYEVATF

Secondary structure (DSSP, 8-state):
-PPPPPPPPPP---PPP------------------PPPHHHHHHHSPPTT--HHHHHH---PPB------GGGGEESSPPP---HHHHHHHHHHSPBPPHHHHHHHHHHHHHHHHTT--EEE-TTSSS--EE-TTHHHHHHHHHHHHHHHHHHHHHHHHHHTS-TT-------

pLDDT: mean 84.69, std 13.27, range [49.88, 97.0]

Organism: NCBI:txid495285